Protein AF-A0AAU2I1R2-F1 (afdb_monomer)

Foldseek 3Di:
DVVVVAADLDEPVCPPVAPDPPDHSYDYADDADPVGDDDPVSVVVVVVSCVVCVVVVVVVVVCVPDPVCPVCVVDVPVVVVVVVVVVVVVVVVVVD

Sequence (96 aa):
MRAAGLGALADLGFRGLDNDVRNPVIVTGFTASRTHKLTPGQKTANRVLAVGRAPVEHGFAHLKNWRILTKLRADPVRTTYLLRALLVLTNLEINR

Secondary structure (DSSP, 8-state):
-GGGT--EE--GGGTTS---SSS-SEE------SS-PPPHHHHHHHHHHHHHHHHHHHHHHHHHH-HHHHHHHH-HHHHHHHHHHHHHHHHHHHT-

Structure (mmCIF, N/CA/C/O backbone):
data_AF-A0AAU2I1R2-F1
#
_entry.id   AF-A0AAU2I1R2-F1
#
loop_
_atom_site.group_PDB
_atom_site.id
_atom_site.type_symbol
_atom_site.label_atom_id
_atom_site.label_alt_id
_atom_site.label_comp_id
_atom_site.label_asym_id
_atom_site.label_entity_id
_atom_site.label_seq_id
_atom_site.pdbx_PDB_ins_code
_atom_site.Cartn_x
_atom_site.Cartn_y
_atom_site.Cartn_z
_atom_site.occupancy
_atom_site.B_iso_or_equiv
_atom_site.auth_seq_id
_atom_site.auth_comp_id
_atom_site.auth_asym_id
_atom_site.auth_atom_id
_atom_site.pdbx_PDB_model_num
ATOM 1 N N . MET A 1 1 ? -12.281 3.294 -11.567 1.00 72.88 1 MET A N 1
ATOM 2 C CA . MET A 1 1 ? -12.454 2.397 -10.402 1.00 72.88 1 MET A CA 1
ATOM 3 C C . MET A 1 1 ? -13.907 1.962 -10.253 1.00 72.88 1 MET A C 1
ATOM 5 O O . MET A 1 1 ? -14.170 0.810 -10.554 1.00 72.88 1 MET A O 1
ATOM 9 N N . ARG A 1 2 ? -14.860 2.867 -9.966 1.00 82.88 2 ARG A N 1
ATOM 10 C CA . ARG A 1 2 ? -16.300 2.529 -9.867 1.00 82.88 2 ARG A CA 1
ATOM 11 C C . ARG A 1 2 ? -16.870 1.819 -11.103 1.00 82.88 2 ARG A C 1
ATOM 13 O O . ARG A 1 2 ? -17.373 0.712 -10.991 1.00 82.88 2 ARG A O 1
ATOM 20 N N . ALA A 1 3 ? -16.705 2.413 -12.288 1.00 83.50 3 ALA A N 1
ATOM 21 C CA . ALA A 1 3 ? -17.168 1.830 -13.556 1.00 83.50 3 ALA A CA 1
ATOM 22 C C . ALA A 1 3 ? -16.483 0.497 -13.921 1.00 83.50 3 ALA A C 1
ATOM 24 O O . ALA A 1 3 ? -16.997 -0.249 -14.741 1.00 83.50 3 ALA A O 1
ATOM 25 N N . ALA A 1 4 ? -15.334 0.199 -13.306 1.00 85.75 4 ALA A N 1
ATOM 26 C CA . ALA A 1 4 ? -14.603 -1.052 -13.497 1.00 85.75 4 ALA A CA 1
ATOM 27 C C . ALA A 1 4 ? -14.911 -2.094 -12.403 1.00 85.75 4 ALA A C 1
ATOM 29 O O . ALA A 1 4 ? -14.283 -3.145 -12.384 1.00 85.75 4 ALA A O 1
ATOM 30 N N . GLY A 1 5 ? -15.814 -1.794 -11.457 1.00 85.44 5 GLY A N 1
ATOM 31 C CA . GLY A 1 5 ? -16.112 -2.672 -10.319 1.00 85.44 5 GLY A CA 1
ATOM 32 C C . GLY A 1 5 ? -14.958 -2.829 -9.319 1.00 85.44 5 GLY A C 1
ATOM 33 O O . GLY A 1 5 ? -14.942 -3.781 -8.548 1.00 85.44 5 GLY A O 1
ATOM 34 N N . LEU A 1 6 ? -13.980 -1.918 -9.333 1.00 83.56 6 LEU A N 1
ATOM 35 C CA . LEU A 1 6 ? -12.784 -1.983 -8.489 1.00 83.56 6 LEU A CA 1
ATOM 36 C C . LEU A 1 6 ? -12.905 -1.046 -7.287 1.00 83.56 6 LEU A C 1
ATOM 38 O O . LEU A 1 6 ? -13.354 0.092 -7.441 1.00 83.56 6 LEU A O 1
ATOM 42 N N . GLY A 1 7 ? -12.421 -1.510 -6.132 1.00 87.56 7 GLY A N 1
ATOM 43 C CA . GLY A 1 7 ? -12.259 -0.731 -4.903 1.00 87.56 7 GLY A CA 1
ATOM 44 C C . GLY A 1 7 ? -10.814 -0.749 -4.398 1.00 87.56 7 GLY A C 1
ATOM 45 O O . GLY A 1 7 ? -10.031 -1.629 -4.756 1.00 87.56 7 GLY A O 1
ATOM 46 N N . ALA A 1 8 ? -10.457 0.231 -3.570 1.00 89.00 8 ALA A N 1
ATOM 47 C CA . ALA A 1 8 ? -9.118 0.395 -3.022 1.00 89.00 8 ALA A CA 1
ATOM 48 C C . ALA A 1 8 ? -9.150 0.581 -1.501 1.00 89.00 8 ALA A C 1
ATOM 50 O O . ALA A 1 8 ? -9.905 1.397 -0.972 1.00 89.00 8 ALA A O 1
ATOM 51 N N . LEU A 1 9 ? -8.274 -0.146 -0.807 1.00 89.88 9 LEU A N 1
ATOM 52 C CA . LEU A 1 9 ? -7.932 0.112 0.588 1.00 89.88 9 LEU A CA 1
ATOM 53 C C . LEU A 1 9 ? -6.815 1.153 0.610 1.00 89.88 9 LEU A C 1
ATOM 55 O O . LEU A 1 9 ? -5.747 0.925 0.044 1.00 89.88 9 LEU A O 1
ATOM 59 N N . ALA A 1 10 ? -7.062 2.296 1.238 1.00 88.69 10 ALA A N 1
ATOM 60 C CA . ALA A 1 10 ? -6.172 3.440 1.153 1.00 88.69 10 ALA A CA 1
ATOM 61 C C . ALA A 1 10 ? -5.769 3.982 2.523 1.00 88.69 10 ALA A C 1
ATOM 63 O O . ALA A 1 10 ? -6.406 3.745 3.556 1.00 88.69 10 ALA A O 1
ATOM 64 N N . ASP A 1 11 ? -4.666 4.723 2.506 1.00 87.62 11 ASP A N 1
ATOM 65 C CA . ASP A 1 11 ? -4.145 5.377 3.692 1.00 87.62 11 ASP A CA 1
ATOM 66 C C . ASP A 1 11 ? -4.972 6.601 4.098 1.00 87.62 11 ASP A C 1
ATOM 68 O O . ASP A 1 11 ? -5.735 7.150 3.302 1.00 87.62 11 ASP A O 1
ATOM 72 N N . LEU A 1 12 ? -4.797 7.068 5.336 1.00 87.44 12 LEU A N 1
ATOM 73 C CA . LEU A 1 12 ? -5.559 8.209 5.862 1.00 87.44 12 LEU A CA 1
ATOM 74 C C . LEU A 1 12 ? -5.376 9.500 5.049 1.00 87.44 12 LEU A C 1
ATOM 76 O O . LEU A 1 12 ? -6.287 10.324 5.017 1.00 87.44 12 LEU A O 1
ATOM 80 N N . GLY A 1 13 ? -4.238 9.657 4.366 1.00 86.38 13 GLY A N 1
ATOM 81 C CA . GLY A 1 13 ? -3.968 10.788 3.473 1.00 86.38 13 GLY A CA 1
ATOM 82 C C . GLY A 1 13 ? -4.849 10.832 2.218 1.00 86.38 13 GLY A C 1
ATOM 83 O O . GLY A 1 13 ? -4.933 11.874 1.582 1.00 86.38 13 GLY A O 1
ATOM 84 N N . PHE A 1 14 ? -5.539 9.738 1.883 1.00 87.50 14 PHE A N 1
ATOM 85 C CA . PHE A 1 14 ? -6.488 9.670 0.765 1.00 87.50 14 PHE A CA 1
ATOM 86 C C . PHE A 1 14 ? -7.938 9.918 1.197 1.00 87.50 14 PHE A C 1
ATOM 88 O O . PHE A 1 14 ? -8.872 9.740 0.413 1.00 87.50 14 PHE A O 1
ATOM 95 N N . ARG A 1 15 ? -8.161 10.310 2.456 1.00 86.06 15 ARG A N 1
ATOM 96 C CA . ARG A 1 15 ? -9.497 10.660 2.935 1.00 86.06 15 ARG A CA 1
ATOM 97 C C . ARG A 1 15 ? -10.051 11.840 2.131 1.00 86.06 15 ARG A C 1
ATOM 99 O O . ARG A 1 15 ? -9.368 12.840 1.950 1.00 86.06 15 ARG A O 1
ATOM 106 N N . GLY A 1 16 ? -11.305 11.724 1.697 1.00 84.56 16 GLY A N 1
ATOM 107 C CA . GLY A 1 16 ? -11.979 12.742 0.883 1.00 84.56 16 GLY A CA 1
ATOM 108 C C . GLY A 1 16 ? -11.717 12.623 -0.620 1.00 84.56 16 GLY A C 1
ATOM 109 O O . GLY A 1 16 ? -12.261 13.409 -1.381 1.00 84.56 16 GLY A O 1
ATOM 110 N N . LEU A 1 17 ? -10.928 11.634 -1.060 1.00 87.06 17 LEU A N 1
ATOM 111 C CA . LEU A 1 17 ? -10.749 11.344 -2.486 1.00 87.06 17 LEU A CA 1
ATOM 112 C C . LEU A 1 17 ? -11.988 10.679 -3.114 1.00 87.06 17 LEU A C 1
ATOM 114 O O . LEU A 1 17 ? -12.160 10.713 -4.330 1.00 87.06 17 LEU A O 1
ATOM 118 N N . ASP A 1 18 ? -12.850 10.082 -2.289 1.00 84.06 18 ASP A N 1
ATOM 119 C CA . ASP A 1 18 ? -14.159 9.583 -2.699 1.00 84.06 18 ASP A CA 1
ATOM 120 C C . ASP A 1 18 ? -15.273 10.441 -2.097 1.00 84.06 18 ASP A C 1
ATOM 122 O O . ASP A 1 18 ? -15.274 10.727 -0.898 1.00 84.06 18 ASP A O 1
ATOM 126 N N . ASN A 1 19 ? -16.219 10.826 -2.949 1.00 80.12 19 ASN A N 1
ATOM 127 C CA . ASN A 1 19 ? -17.327 11.715 -2.617 1.00 80.12 19 ASN A CA 1
ATOM 128 C C . ASN A 1 19 ? -18.589 10.945 -2.190 1.00 80.12 19 ASN A C 1
ATOM 130 O O . ASN A 1 19 ? -19.515 11.540 -1.642 1.00 80.12 19 ASN A O 1
ATOM 134 N N . ASP A 1 20 ? -18.647 9.631 -2.436 1.00 81.81 20 ASP A N 1
ATOM 135 C CA . ASP A 1 20 ? -19.804 8.796 -2.110 1.00 81.81 20 ASP A CA 1
ATOM 136 C C . ASP A 1 20 ? -19.581 8.045 -0.793 1.00 81.81 20 ASP A C 1
ATOM 138 O O . ASP A 1 20 ? -18.981 6.972 -0.738 1.00 81.81 20 ASP A O 1
ATOM 142 N N . VAL A 1 21 ? -20.103 8.624 0.289 1.00 74.38 21 VAL A N 1
ATOM 143 C CA . VAL A 1 21 ? -19.985 8.077 1.650 1.00 74.38 21 VAL A CA 1
ATOM 144 C C . VAL A 1 21 ? -20.769 6.770 1.823 1.00 74.38 21 VAL A C 1
ATOM 146 O O . VAL A 1 21 ? -20.438 5.969 2.696 1.00 74.38 21 VAL A O 1
ATOM 149 N N . ARG A 1 22 ? -21.817 6.536 1.020 1.00 80.06 22 ARG A N 1
ATOM 150 C CA . ARG A 1 22 ? -22.694 5.360 1.162 1.00 80.06 22 ARG A CA 1
ATOM 151 C C . ARG A 1 22 ? -22.187 4.157 0.381 1.00 80.06 22 ARG A C 1
ATOM 153 O O . ARG A 1 22 ? -22.488 3.029 0.758 1.00 80.06 22 ARG A O 1
ATOM 160 N N . ASN A 1 23 ? -21.413 4.389 -0.672 1.00 80.44 23 ASN A N 1
ATOM 161 C CA . ASN A 1 23 ? -20.770 3.336 -1.440 1.00 80.44 23 ASN A CA 1
ATOM 162 C C . ASN A 1 23 ? -19.341 3.749 -1.824 1.00 80.44 23 ASN A C 1
ATOM 164 O O . ASN A 1 23 ? -19.089 4.033 -2.998 1.00 80.44 23 ASN A O 1
ATOM 168 N N . PRO A 1 24 ? -18.404 3.830 -0.866 1.00 83.06 24 PRO A N 1
ATOM 169 C CA . PRO A 1 24 ? -17.052 4.268 -1.161 1.00 83.06 24 PRO A CA 1
ATOM 170 C C . PRO A 1 24 ? -16.289 3.192 -1.943 1.00 83.06 24 PRO A C 1
ATOM 172 O O . PRO A 1 24 ? -16.145 2.048 -1.522 1.00 83.06 24 PRO A O 1
ATOM 175 N N . VAL A 1 25 ? -15.751 3.597 -3.082 1.00 89.56 25 VAL A N 1
ATOM 176 C CA . VAL A 1 25 ? -14.718 2.914 -3.857 1.00 89.56 25 VAL A CA 1
ATOM 177 C C . VAL A 1 25 ? -13.366 2.992 -3.148 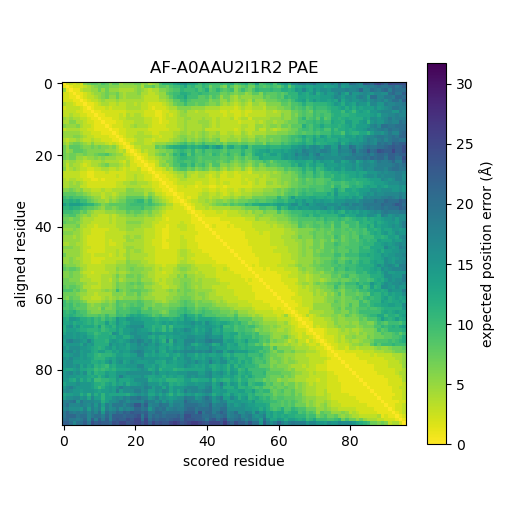1.00 89.56 25 VAL A C 1
ATOM 179 O O . VAL A 1 25 ? -12.554 2.083 -3.304 1.00 89.56 25 VAL A O 1
ATOM 182 N N . ILE A 1 26 ? -13.113 4.047 -2.366 1.00 88.88 26 ILE A N 1
ATOM 183 C CA . ILE A 1 26 ? -11.876 4.209 -1.588 1.00 88.88 26 ILE A CA 1
ATOM 184 C C . ILE A 1 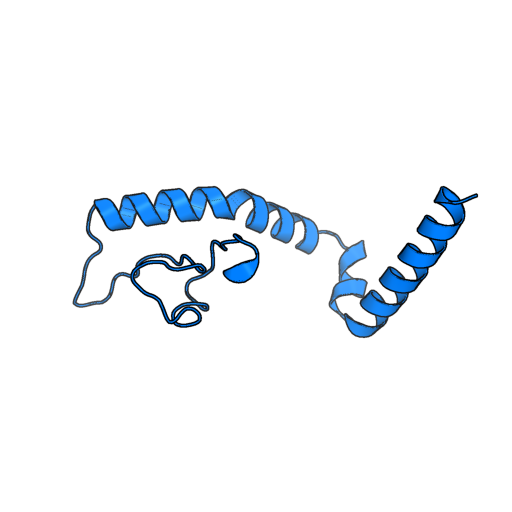26 ? -12.184 4.094 -0.097 1.00 88.88 26 ILE A C 1
ATOM 186 O O . ILE A 1 26 ? -12.781 4.985 0.506 1.00 88.88 26 ILE A O 1
ATOM 190 N N . VAL A 1 27 ? -11.733 3.004 0.517 1.00 89.75 27 VAL A N 1
ATOM 191 C CA . VAL A 1 27 ? -11.938 2.728 1.941 1.00 89.75 27 VAL A CA 1
ATOM 192 C C . VAL A 1 27 ? -10.694 3.141 2.722 1.00 89.75 27 VAL A C 1
ATOM 194 O O . VAL A 1 27 ? -9.605 2.612 2.503 1.00 89.75 27 VAL A O 1
ATOM 197 N N . THR A 1 28 ? -10.860 4.075 3.659 1.00 90.88 28 THR A N 1
ATOM 198 C CA . THR A 1 28 ? -9.798 4.537 4.571 1.00 90.88 28 THR A CA 1
ATOM 199 C C . THR A 1 28 ? -10.145 4.218 6.023 1.00 90.88 28 THR A C 1
ATOM 201 O O . THR A 1 28 ? -11.292 3.919 6.354 1.00 90.88 28 THR A O 1
ATOM 204 N N . GLY A 1 29 ? -9.147 4.279 6.905 1.00 90.50 29 GLY A N 1
ATOM 205 C CA . GLY A 1 29 ? -9.344 4.045 8.333 1.00 90.50 29 GLY A CA 1
ATOM 206 C C . GLY A 1 29 ? -10.103 5.171 9.047 1.00 90.50 29 GLY A C 1
ATOM 207 O O . GLY A 1 29 ? -10.072 6.349 8.669 1.00 90.50 29 GLY A O 1
ATOM 208 N N . PHE A 1 30 ? -10.730 4.815 10.164 1.00 91.12 30 PHE A N 1
ATOM 209 C CA . PHE A 1 30 ? -11.289 5.773 11.110 1.00 91.12 30 PHE A CA 1
ATOM 210 C C . PHE A 1 30 ? -10.174 6.399 11.952 1.00 91.12 30 PHE A C 1
ATOM 212 O O . PHE A 1 30 ? -9.271 5.701 12.415 1.00 91.12 30 PHE A O 1
ATOM 219 N N . THR A 1 31 ? -10.252 7.709 12.202 1.00 90.81 31 THR A N 1
ATOM 220 C CA . THR A 1 31 ? -9.325 8.404 13.109 1.00 90.81 31 THR A CA 1
ATOM 221 C C . THR A 1 31 ? -10.008 8.740 14.424 1.00 90.81 31 THR A C 1
ATOM 223 O O . THR A 1 31 ? -11.162 9.166 14.442 1.00 90.81 31 THR A O 1
ATOM 226 N N . ALA A 1 32 ? -9.280 8.587 15.527 1.00 91.19 32 ALA A N 1
ATOM 227 C CA . ALA A 1 32 ? -9.645 9.262 16.763 1.00 91.19 32 ALA A CA 1
ATOM 228 C C . ALA A 1 32 ? -9.311 10.758 16.645 1.00 91.19 32 ALA A C 1
ATOM 230 O O . ALA A 1 32 ? -8.431 11.148 15.872 1.00 91.19 32 ALA A O 1
ATOM 231 N N . SER A 1 33 ? -9.983 11.583 17.437 1.00 89.19 33 SER A N 1
ATOM 232 C CA . SER A 1 33 ? -9.610 12.972 17.703 1.00 89.19 33 SER A CA 1
ATOM 233 C C . SER A 1 33 ? -9.584 13.207 19.217 1.00 89.19 33 SER A C 1
ATOM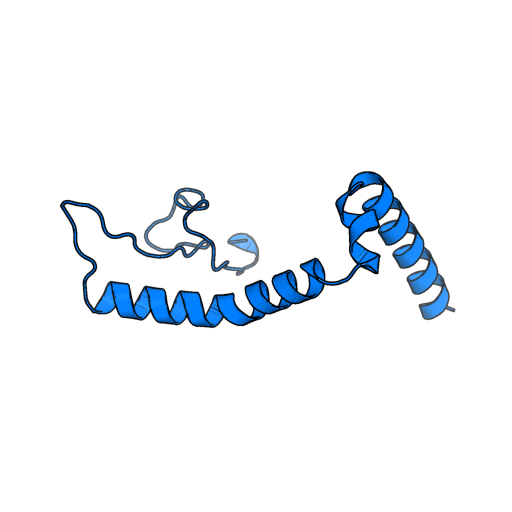 235 O O . SER A 1 33 ? -9.988 12.339 19.994 1.00 89.19 33 SER A O 1
ATOM 237 N N . ARG A 1 34 ? -9.141 14.393 19.659 1.00 88.94 34 ARG A N 1
ATOM 238 C CA . ARG A 1 34 ? -9.188 14.776 21.084 1.00 88.94 34 ARG A CA 1
ATOM 239 C C . ARG A 1 34 ? -10.591 14.653 21.689 1.00 88.94 34 ARG A C 1
ATOM 241 O O . ARG A 1 34 ? -10.708 14.341 22.867 1.00 88.94 34 ARG A O 1
ATOM 248 N N . THR A 1 35 ? -11.628 14.908 20.896 1.00 91.75 35 THR A N 1
ATOM 249 C CA . THR A 1 35 ? -13.030 14.923 21.338 1.00 91.75 35 THR A CA 1
ATOM 250 C C . THR A 1 35 ? -13.790 13.651 20.974 1.00 91.75 35 THR A C 1
ATOM 252 O O . THR A 1 35 ? -14.850 13.402 21.536 1.00 91.75 35 THR A O 1
ATOM 255 N N . HIS A 1 36 ? -13.260 12.824 20.069 1.00 88.44 36 HIS A N 1
ATOM 256 C CA . HIS A 1 36 ? -13.947 11.640 19.567 1.00 88.44 36 HIS A CA 1
ATOM 257 C C . HIS A 1 36 ? -13.053 10.399 19.628 1.00 88.44 36 HIS A C 1
ATOM 259 O O . HIS A 1 36 ? -12.076 10.262 18.885 1.00 88.44 36 HIS A O 1
ATOM 265 N N . LYS A 1 37 ? -13.415 9.459 20.507 1.00 93.81 37 LYS A N 1
ATOM 266 C CA . LYS A 1 37 ? -12.763 8.148 20.597 1.00 93.81 37 LYS A CA 1
ATOM 267 C C . LYS A 1 37 ? -13.372 7.180 19.585 1.00 93.81 37 LYS A C 1
ATOM 269 O O . LYS A 1 37 ? -14.568 7.211 19.330 1.00 93.81 37 LYS A O 1
ATOM 274 N N . LEU A 1 38 ? -12.544 6.275 19.064 1.00 93.69 38 LEU A N 1
ATOM 275 C CA . LEU A 1 38 ? -13.011 5.213 18.174 1.00 93.69 38 LEU A CA 1
ATOM 276 C C . LEU A 1 38 ? -13.917 4.232 18.917 1.00 93.69 38 LEU A C 1
ATOM 278 O O . LEU A 1 38 ? -13.542 3.719 19.980 1.00 93.69 38 LEU A O 1
ATOM 282 N N . THR A 1 39 ? -15.057 3.916 18.311 1.00 95.56 39 THR A N 1
ATOM 283 C CA . THR A 1 39 ? -15.932 2.843 18.788 1.00 95.56 39 THR A CA 1
ATOM 284 C C . THR A 1 39 ? -15.244 1.479 18.627 1.00 95.56 39 THR A C 1
ATOM 286 O O . THR A 1 39 ? -14.332 1.337 17.803 1.00 95.56 39 THR A O 1
ATOM 289 N N . PRO A 1 40 ? -15.660 0.438 19.374 1.00 96.56 40 PRO A N 1
ATOM 290 C CA . PRO A 1 40 ? -15.125 -0.911 19.188 1.00 96.56 40 PRO A CA 1
ATOM 291 C C . PRO A 1 40 ? -15.221 -1.396 17.733 1.00 96.56 40 PRO A C 1
ATOM 293 O O . PRO A 1 40 ? -14.245 -1.917 17.200 1.00 96.56 40 PRO A O 1
ATOM 296 N N . GLY A 1 41 ? -16.344 -1.132 17.054 1.00 95.25 41 GLY A N 1
ATOM 297 C CA . GLY A 1 41 ? -16.527 -1.477 15.641 1.00 95.25 41 GLY A CA 1
ATOM 298 C C . GLY A 1 41 ? -15.538 -0.764 14.714 1.00 95.25 41 GLY A C 1
ATOM 299 O O . GLY A 1 41 ? -14.940 -1.401 13.849 1.00 95.25 41 GLY A O 1
ATOM 300 N N . GLN A 1 42 ? -15.281 0.529 14.938 1.00 94.00 42 GLN A N 1
ATOM 301 C CA . GLN A 1 42 ? -14.289 1.285 14.163 1.00 94.00 42 GLN A CA 1
ATOM 302 C C . GLN A 1 42 ? -12.863 0.761 14.375 1.00 94.00 42 GLN A C 1
ATOM 304 O O . GLN A 1 42 ? -12.075 0.710 13.431 1.00 94.00 42 GLN A O 1
ATOM 309 N N . LYS A 1 43 ? -12.523 0.327 15.595 1.00 95.25 43 LYS A N 1
ATOM 310 C CA . LYS A 1 43 ? -11.227 -0.311 15.871 1.00 95.25 43 LYS A CA 1
ATOM 311 C C . LYS A 1 43 ? -11.090 -1.644 15.138 1.00 95.25 43 LYS A C 1
ATOM 313 O O . LYS A 1 43 ? -10.042 -1.902 14.551 1.00 95.25 43 LYS A O 1
ATOM 318 N N . THR A 1 44 ? -12.139 -2.465 15.134 1.00 96.56 44 THR A N 1
ATOM 319 C CA . THR A 1 44 ? -12.158 -3.730 14.388 1.00 96.56 44 THR A CA 1
ATOM 320 C C . THR A 1 44 ? -12.008 -3.489 12.887 1.00 96.56 44 THR A C 1
ATOM 322 O O . THR A 1 44 ? -11.164 -4.122 12.257 1.00 96.56 44 THR A O 1
ATOM 325 N N . ALA A 1 45 ? -12.740 -2.523 12.323 1.00 91.81 45 ALA A N 1
ATOM 326 C CA . ALA A 1 45 ? -12.605 -2.136 10.918 1.00 91.81 45 ALA A CA 1
ATOM 327 C C . ALA A 1 45 ? -11.173 -1.685 10.576 1.00 91.81 45 ALA A C 1
ATOM 329 O O . ALA A 1 45 ? -10.592 -2.159 9.600 1.00 91.81 45 ALA A O 1
ATOM 330 N N . ASN A 1 46 ? -10.557 -0.852 11.422 1.00 93.81 46 ASN A N 1
ATOM 331 C CA . ASN A 1 46 ? -9.158 -0.452 11.253 1.00 93.81 46 ASN A CA 1
ATOM 332 C C . ASN A 1 46 ? -8.191 -1.644 11.312 1.00 93.81 46 ASN A C 1
ATOM 334 O O . ASN A 1 46 ? -7.212 -1.663 10.571 1.00 93.81 46 ASN A O 1
ATOM 338 N N . ARG A 1 47 ? -8.454 -2.650 12.158 1.00 94.50 47 ARG A N 1
ATOM 339 C CA . ARG A 1 47 ? -7.627 -3.863 12.233 1.00 94.50 47 ARG A CA 1
ATOM 340 C C . ARG A 1 47 ? -7.706 -4.678 10.944 1.00 94.50 47 ARG A C 1
ATOM 342 O O . ARG A 1 47 ? -6.670 -5.105 10.450 1.00 94.50 47 ARG A O 1
ATOM 349 N N . VAL A 1 48 ? -8.904 -4.863 10.388 1.00 93.75 48 VAL A N 1
ATOM 350 C CA . VAL A 1 48 ? -9.088 -5.552 9.098 1.00 93.75 48 VAL A CA 1
ATOM 351 C C . VAL A 1 48 ? -8.366 -4.797 7.979 1.00 93.75 48 VAL A C 1
ATOM 353 O O . VAL A 1 48 ? -7.620 -5.404 7.214 1.00 93.75 48 VAL A O 1
ATOM 356 N N . LEU A 1 49 ? -8.511 -3.469 7.936 1.00 92.06 49 LEU A N 1
ATOM 357 C CA . LEU A 1 49 ? -7.807 -2.620 6.975 1.00 92.06 49 LEU A CA 1
ATOM 358 C C . LEU A 1 49 ? -6.280 -2.755 7.099 1.00 92.06 49 LEU A C 1
ATOM 360 O O . LEU A 1 49 ? -5.591 -2.898 6.092 1.00 92.06 49 LEU A O 1
ATOM 364 N N . ALA A 1 50 ? -5.752 -2.744 8.326 1.00 91.06 50 ALA A N 1
ATOM 365 C CA . ALA A 1 50 ? -4.322 -2.898 8.585 1.00 91.06 50 ALA A CA 1
ATOM 366 C C . ALA A 1 50 ? -3.796 -4.272 8.141 1.00 91.06 50 ALA A C 1
ATOM 368 O O . ALA A 1 50 ? -2.747 -4.347 7.508 1.00 91.06 50 ALA A O 1
ATOM 369 N N . VAL A 1 51 ? -4.543 -5.352 8.399 1.00 93.81 51 VAL A N 1
ATOM 370 C CA . VAL A 1 51 ? -4.188 -6.702 7.927 1.00 93.81 51 VAL A CA 1
ATOM 371 C C . VAL A 1 51 ? -4.147 -6.759 6.400 1.00 93.81 51 VAL A C 1
ATOM 373 O O . VAL A 1 51 ? -3.202 -7.311 5.846 1.00 93.81 51 VAL A O 1
ATOM 376 N N . GLY A 1 52 ? -5.116 -6.145 5.714 1.00 89.38 52 GLY A N 1
ATOM 377 C CA . GLY A 1 52 ? -5.121 -6.079 4.249 1.00 89.38 52 GLY A CA 1
ATOM 378 C C . GLY A 1 52 ? -3.940 -5.295 3.665 1.00 89.38 52 GLY A C 1
ATOM 379 O O . GLY A 1 52 ? -3.480 -5.595 2.565 1.00 89.38 52 GLY A O 1
ATOM 380 N N . ARG A 1 53 ? -3.414 -4.313 4.405 1.00 88.31 53 ARG A N 1
ATOM 381 C CA . ARG A 1 53 ? -2.284 -3.474 3.976 1.00 88.31 53 ARG A CA 1
ATOM 382 C C . ARG A 1 53 ? -0.913 -4.052 4.300 1.00 88.31 53 ARG A C 1
ATOM 384 O O . ARG A 1 53 ? 0.033 -3.785 3.559 1.00 88.31 53 ARG A O 1
ATOM 391 N N . ALA A 1 54 ? -0.799 -4.845 5.363 1.00 91.00 54 ALA A N 1
ATOM 392 C CA . ALA A 1 54 ? 0.480 -5.371 5.835 1.00 91.00 54 ALA A CA 1
ATOM 393 C C . ALA A 1 54 ? 1.317 -6.069 4.737 1.00 91.00 54 ALA A C 1
ATOM 395 O O . ALA A 1 54 ? 2.508 -5.770 4.645 1.00 91.00 54 ALA A O 1
ATOM 396 N N . PRO A 1 55 ? 0.753 -6.908 3.840 1.00 91.12 55 PRO A N 1
ATOM 397 C CA . PRO A 1 55 ? 1.529 -7.533 2.765 1.00 91.12 55 PRO A CA 1
ATOM 398 C C . PRO A 1 55 ? 2.125 -6.519 1.784 1.00 91.12 55 PRO A C 1
ATOM 400 O O . PRO A 1 55 ? 3.274 -6.657 1.364 1.00 91.12 55 PRO A O 1
ATOM 403 N N . VAL A 1 56 ? 1.359 -5.482 1.437 1.00 87.50 56 VAL A N 1
ATOM 404 C CA . VAL A 1 56 ? 1.795 -4.420 0.523 1.00 87.50 56 VAL A CA 1
ATOM 405 C C . VAL A 1 56 ? 2.923 -3.621 1.164 1.00 87.50 56 VAL A C 1
ATOM 407 O O . VAL A 1 56 ? 3.971 -3.425 0.553 1.00 87.50 56 VAL A O 1
ATOM 410 N N . GLU A 1 57 ? 2.743 -3.207 2.416 1.00 89.44 57 GLU A N 1
ATOM 411 C CA . GLU A 1 57 ? 3.745 -2.443 3.161 1.00 89.44 57 GLU A CA 1
ATOM 412 C C . GLU A 1 57 ? 5.034 -3.240 3.364 1.00 89.44 57 GLU A C 1
ATOM 414 O O . GLU A 1 57 ? 6.121 -2.706 3.139 1.00 89.44 57 GLU A O 1
ATOM 419 N N . HIS A 1 58 ? 4.925 -4.529 3.694 1.00 90.62 58 HIS A N 1
ATOM 420 C CA . HIS A 1 58 ? 6.069 -5.434 3.774 1.00 90.62 58 HIS A CA 1
ATOM 421 C C . HIS A 1 58 ? 6.775 -5.558 2.422 1.00 90.62 58 HIS A C 1
ATOM 423 O O . HIS A 1 58 ? 7.993 -5.398 2.356 1.00 90.62 58 HIS A O 1
ATOM 429 N N . GLY A 1 59 ? 6.033 -5.765 1.332 1.00 88.94 59 GLY A N 1
ATOM 430 C CA . GLY A 1 59 ? 6.590 -5.794 -0.020 1.00 88.94 59 GLY A CA 1
ATOM 431 C C . GLY A 1 59 ? 7.361 -4.514 -0.345 1.00 88.94 59 GLY A C 1
ATOM 432 O O . GLY A 1 59 ? 8.522 -4.568 -0.748 1.00 88.94 59 GLY A O 1
ATOM 433 N N . PHE A 1 60 ? 6.777 -3.345 -0.078 1.00 84.88 60 PHE A N 1
ATOM 434 C CA . PHE A 1 60 ? 7.452 -2.062 -0.277 1.00 84.88 60 PHE A CA 1
ATOM 435 C C . PHE A 1 60 ? 8.665 -1.864 0.635 1.00 84.88 60 PHE A C 1
ATOM 437 O O . PHE A 1 60 ? 9.657 -1.287 0.187 1.00 84.88 60 PHE A O 1
ATOM 444 N N . ALA A 1 61 ? 8.626 -2.333 1.882 1.00 89.56 61 ALA A N 1
ATOM 445 C CA . ALA A 1 61 ? 9.773 -2.300 2.785 1.00 89.56 61 ALA A CA 1
ATOM 446 C C . ALA A 1 61 ? 10.922 -3.172 2.254 1.00 89.56 61 ALA A C 1
ATOM 448 O O . ALA A 1 61 ? 12.064 -2.712 2.186 1.00 89.56 61 ALA A O 1
ATOM 449 N N . HIS A 1 62 ? 10.619 -4.383 1.779 1.00 89.06 62 HIS A N 1
ATOM 450 C CA . HIS A 1 62 ? 11.599 -5.246 1.123 1.00 89.06 62 HIS A CA 1
ATOM 451 C C . HIS A 1 62 ? 12.192 -4.578 -0.111 1.00 89.06 62 HIS A C 1
ATOM 453 O O . HIS A 1 62 ? 13.413 -4.478 -0.212 1.00 89.06 62 HIS A O 1
ATOM 459 N N . LEU A 1 63 ? 11.349 -4.034 -0.995 1.00 85.69 63 LEU A N 1
ATOM 460 C CA . LEU A 1 63 ? 11.818 -3.288 -2.157 1.00 85.69 63 LEU A CA 1
ATOM 461 C C . LEU A 1 63 ? 12.751 -2.156 -1.712 1.00 85.69 63 LEU A C 1
ATOM 463 O O . LEU A 1 63 ? 13.830 -1.995 -2.287 1.00 85.69 63 LEU A O 1
ATOM 467 N N . LYS A 1 64 ? 12.380 -1.367 -0.695 1.00 83.19 64 LYS A N 1
ATOM 468 C CA . LYS A 1 64 ? 13.194 -0.248 -0.185 1.00 83.19 64 LYS A CA 1
ATOM 469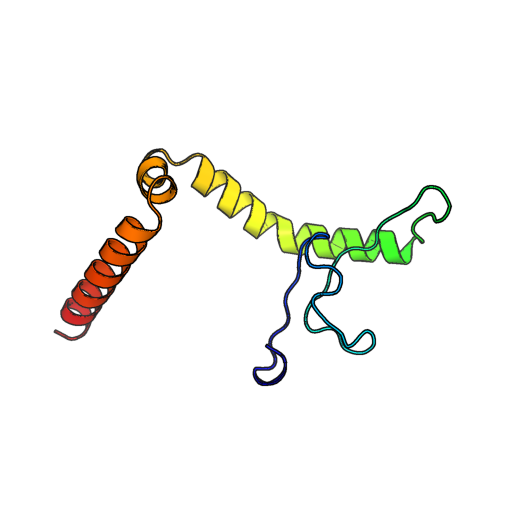 C C . LYS A 1 64 ? 14.606 -0.673 0.216 1.00 83.19 64 LYS A C 1
ATOM 471 O O . LYS A 1 64 ? 15.548 0.049 -0.104 1.00 83.19 64 LYS A O 1
ATOM 476 N N . ASN A 1 65 ? 14.756 -1.866 0.781 1.00 86.69 65 ASN A N 1
ATOM 477 C CA . ASN A 1 65 ? 16.047 -2.414 1.198 1.00 86.69 65 ASN A CA 1
ATOM 478 C C . ASN A 1 65 ? 16.924 -2.913 0.036 1.00 86.69 65 ASN A C 1
ATOM 480 O O . ASN A 1 65 ? 18.122 -3.137 0.211 1.00 86.69 65 ASN A O 1
ATOM 484 N N . TRP A 1 66 ? 16.372 -3.089 -1.165 1.00 86.75 66 TRP A N 1
ATOM 485 C CA . TRP A 1 66 ? 17.130 -3.615 -2.298 1.00 86.75 66 TRP A CA 1
ATOM 486 C C . TRP A 1 66 ? 17.988 -2.526 -2.947 1.00 86.75 66 TRP A C 1
ATOM 488 O O . TRP A 1 66 ? 17.479 -1.643 -3.640 1.00 86.75 66 TRP A O 1
ATOM 498 N N . ARG A 1 67 ? 19.315 -2.635 -2.784 1.00 82.75 67 ARG A N 1
ATOM 499 C CA . ARG A 1 67 ? 20.312 -1.692 -3.337 1.00 82.75 67 ARG A CA 1
ATOM 500 C C . ARG A 1 67 ? 20.221 -1.524 -4.854 1.00 82.75 67 ARG A C 1
ATOM 502 O O . ARG A 1 67 ? 20.487 -0.437 -5.362 1.00 82.75 67 ARG A O 1
ATOM 509 N N . ILE A 1 68 ? 19.826 -2.573 -5.579 1.00 81.75 68 ILE A N 1
ATOM 510 C CA . ILE A 1 68 ? 19.637 -2.503 -7.035 1.00 81.75 68 ILE A CA 1
ATOM 511 C C . ILE A 1 68 ? 18.538 -1.499 -7.419 1.00 81.75 68 ILE A C 1
ATOM 513 O O . ILE A 1 68 ? 18.657 -0.800 -8.423 1.00 81.75 68 ILE A O 1
ATOM 517 N N . LEU A 1 69 ? 17.515 -1.348 -6.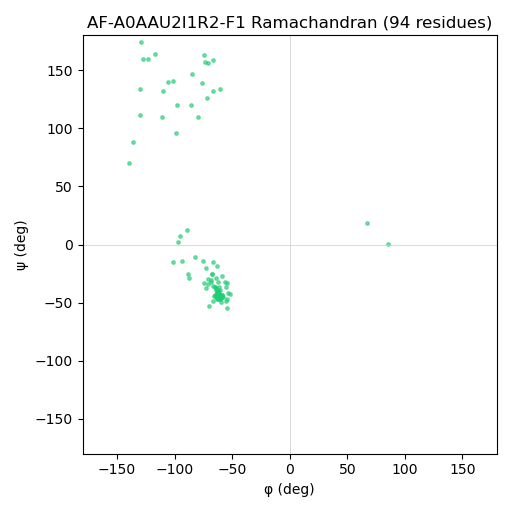573 1.00 81.50 69 LEU A N 1
ATOM 518 C CA . LEU A 1 69 ? 16.403 -0.428 -6.803 1.00 81.50 69 LEU A CA 1
ATOM 519 C C . LEU A 1 69 ? 16.732 1.016 -6.403 1.00 81.50 69 LEU A C 1
ATOM 521 O O . LEU A 1 69 ? 15.983 1.923 -6.756 1.00 81.50 69 LEU A O 1
ATOM 525 N N . THR A 1 70 ? 17.846 1.274 -5.710 1.00 83.38 70 THR A N 1
ATOM 526 C CA . THR A 1 70 ? 18.232 2.633 -5.294 1.00 83.38 70 THR A CA 1
ATOM 527 C C . THR A 1 70 ? 18.397 3.565 -6.493 1.00 83.38 70 THR A C 1
ATOM 529 O O . THR A 1 70 ? 17.881 4.680 -6.477 1.00 83.38 70 THR A O 1
ATOM 532 N N . LYS A 1 71 ? 19.046 3.095 -7.566 1.00 79.31 71 LYS A N 1
ATOM 533 C CA . LYS A 1 71 ? 19.200 3.879 -8.803 1.00 79.31 71 LYS A CA 1
ATOM 534 C C . LYS A 1 71 ? 17.863 4.104 -9.507 1.00 79.31 71 LYS A C 1
ATOM 536 O O . LYS A 1 71 ? 17.637 5.181 -10.044 1.00 79.31 71 LYS A O 1
ATOM 541 N N . LEU A 1 72 ? 16.975 3.111 -9.455 1.00 80.81 72 LEU A N 1
ATOM 542 C CA . LEU A 1 72 ? 15.648 3.213 -10.057 1.00 80.81 72 LEU A CA 1
ATOM 543 C C . LEU A 1 72 ? 14.756 4.231 -9.324 1.00 80.81 72 LEU A C 1
ATOM 545 O O . LEU A 1 72 ? 13.952 4.918 -9.943 1.00 80.81 72 LEU A O 1
ATOM 549 N N . ARG A 1 73 ? 14.926 4.384 -8.005 1.00 79.06 73 ARG A N 1
ATOM 550 C CA . ARG A 1 73 ? 14.200 5.399 -7.221 1.00 79.06 73 ARG A CA 1
ATOM 551 C C . ARG A 1 73 ? 14.704 6.819 -7.426 1.00 79.06 73 ARG A C 1
ATOM 553 O O . ARG A 1 73 ? 13.909 7.743 -7.318 1.00 79.06 73 ARG A O 1
ATOM 560 N N . ALA A 1 74 ? 16.002 6.989 -7.663 1.00 82.50 74 ALA A N 1
ATOM 561 C CA . ALA A 1 74 ? 16.599 8.309 -7.840 1.00 82.50 74 ALA A CA 1
ATOM 562 C C . ALA A 1 74 ? 16.139 8.986 -9.142 1.00 82.50 74 ALA A C 1
ATOM 564 O O . ALA A 1 74 ? 16.036 10.207 -9.186 1.00 82.50 74 ALA A O 1
ATOM 565 N N . ASP A 1 75 ? 15.840 8.195 -10.178 1.00 86.31 75 ASP A N 1
ATOM 566 C CA . ASP A 1 75 ? 15.382 8.695 -11.475 1.00 86.31 75 ASP A CA 1
ATOM 567 C C . ASP A 1 75 ? 14.199 7.858 -12.008 1.00 86.31 75 ASP A C 1
ATOM 569 O O . ASP A 1 75 ? 14.381 6.871 -12.741 1.00 86.31 75 ASP A O 1
ATOM 573 N N . PRO A 1 76 ? 12.959 8.223 -11.635 1.00 83.75 76 PRO A N 1
ATOM 574 C CA . PRO A 1 76 ? 11.764 7.510 -12.074 1.00 83.75 76 PRO A CA 1
ATOM 575 C C . PRO A 1 76 ? 11.499 7.662 -13.581 1.00 83.75 76 PRO A C 1
ATOM 577 O O . PRO A 1 76 ? 10.902 6.770 -14.191 1.00 83.75 76 PRO A O 1
ATOM 580 N N . VAL A 1 77 ? 11.972 8.745 -14.210 1.00 90.50 77 VAL A N 1
ATOM 581 C CA . VAL A 1 77 ? 11.802 8.982 -15.651 1.00 90.50 77 VAL A CA 1
ATOM 582 C C . VAL A 1 77 ? 12.660 7.995 -16.435 1.00 90.50 77 VAL A C 1
ATOM 584 O O . VAL A 1 77 ? 12.139 7.237 -17.257 1.00 90.50 77 VAL A O 1
ATOM 587 N N . ARG A 1 78 ? 13.958 7.916 -16.124 1.00 87.06 78 ARG A N 1
ATOM 588 C CA . ARG A 1 78 ? 14.872 6.943 -16.739 1.00 87.06 78 ARG A CA 1
ATOM 589 C C . ARG A 1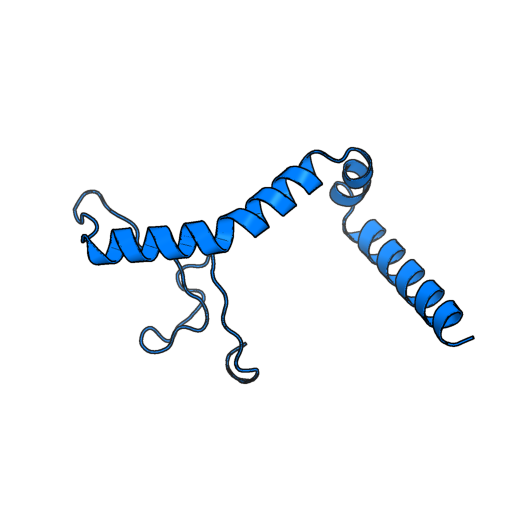 78 ? 14.437 5.505 -16.479 1.00 87.06 78 ARG A C 1
ATOM 591 O O . ARG A 1 78 ? 14.503 4.673 -17.381 1.00 87.06 78 ARG A O 1
ATOM 598 N N . THR A 1 79 ? 13.947 5.219 -15.277 1.00 89.00 79 THR A N 1
ATOM 599 C CA . THR A 1 79 ? 13.389 3.904 -14.932 1.00 89.00 79 THR A CA 1
ATOM 600 C C . THR A 1 79 ? 12.205 3.539 -15.814 1.00 89.00 79 THR A C 1
ATOM 602 O O . THR A 1 79 ? 12.149 2.426 -16.329 1.00 89.00 79 THR A O 1
ATOM 605 N N . THR A 1 80 ? 11.286 4.479 -16.041 1.00 91.81 80 THR A N 1
ATOM 606 C CA . THR A 1 80 ? 10.124 4.256 -16.909 1.00 91.81 80 THR A CA 1
ATOM 607 C C . THR A 1 80 ? 10.551 3.949 -18.343 1.00 91.81 80 THR A C 1
ATOM 609 O O . THR A 1 80 ? 9.999 3.040 -18.961 1.00 91.81 80 THR A O 1
ATOM 612 N N . TYR A 1 81 ? 11.560 4.650 -18.869 1.00 93.62 81 TYR A N 1
ATOM 613 C CA . TYR A 1 81 ? 12.108 4.353 -20.196 1.00 93.62 81 TYR A CA 1
ATOM 614 C C . TYR A 1 81 ? 12.709 2.947 -20.280 1.00 93.62 81 TYR A C 1
ATOM 616 O O . TYR A 1 81 ? 12.387 2.206 -21.208 1.00 93.62 81 TYR A O 1
ATOM 624 N N . LEU A 1 82 ? 13.525 2.550 -19.297 1.00 89.69 82 LEU A N 1
ATOM 625 C CA . LEU A 1 82 ? 14.113 1.208 -19.244 1.00 89.69 82 LEU A CA 1
ATOM 626 C C . LEU A 1 82 ? 13.043 0.118 -19.135 1.00 89.69 82 LEU A C 1
ATOM 628 O O . LEU A 1 82 ? 13.122 -0.883 -19.839 1.00 89.69 82 LEU A O 1
ATOM 632 N N . LEU A 1 83 ? 12.023 0.328 -18.298 1.00 90.94 83 LEU A N 1
ATOM 633 C CA . LEU A 1 83 ? 10.927 -0.622 -18.121 1.00 90.94 83 LEU A CA 1
ATOM 634 C C . LEU A 1 83 ? 10.129 -0.806 -19.420 1.00 90.94 83 LEU A C 1
ATOM 636 O O . LEU A 1 83 ? 9.801 -1.931 -19.782 1.00 90.94 83 LEU A O 1
ATOM 640 N N . ARG A 1 84 ? 9.853 0.286 -20.147 1.00 94.69 84 ARG A N 1
ATOM 641 C 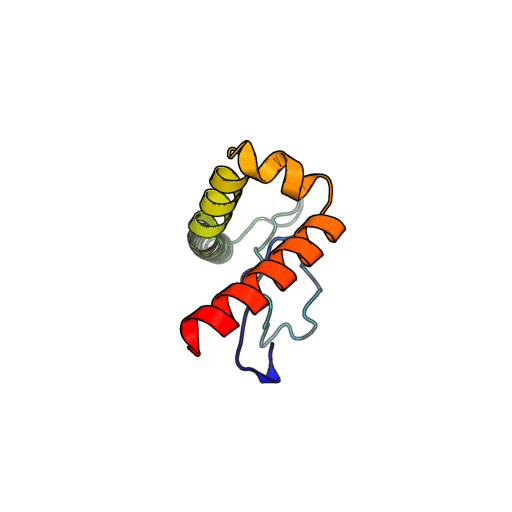CA . ARG A 1 84 ? 9.183 0.234 -21.458 1.00 94.69 84 ARG A CA 1
ATOM 642 C C . ARG A 1 84 ? 10.022 -0.500 -22.498 1.00 94.69 84 ARG A C 1
ATOM 644 O O . ARG A 1 84 ? 9.483 -1.335 -23.214 1.00 94.69 84 ARG A O 1
ATOM 651 N N . ALA A 1 85 ? 11.322 -0.215 -22.567 1.00 95.00 85 ALA A N 1
ATOM 652 C CA . ALA A 1 85 ? 12.227 -0.905 -23.483 1.00 95.00 85 ALA A CA 1
ATO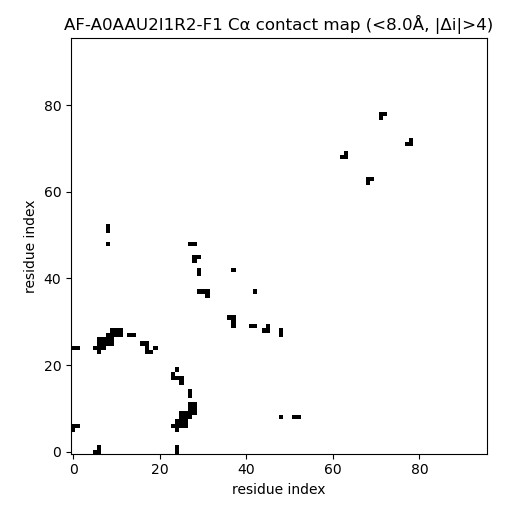M 653 C C . ALA A 1 85 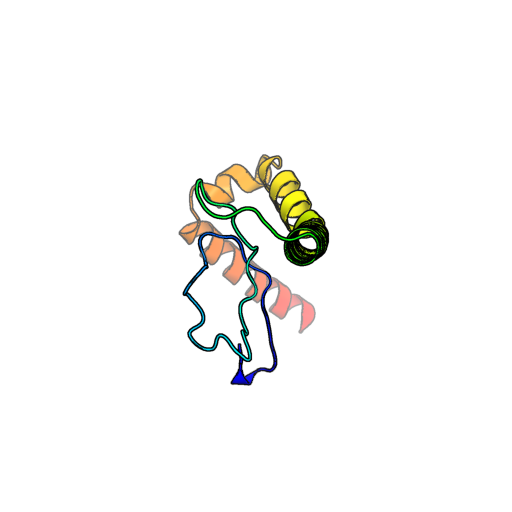? 12.282 -2.412 -23.184 1.00 95.00 85 ALA A C 1
ATOM 655 O O . ALA A 1 85 ? 12.133 -3.221 -24.096 1.00 95.00 85 ALA A O 1
ATOM 656 N N . LEU A 1 86 ? 12.413 -2.783 -21.905 1.00 94.88 86 LEU A N 1
ATOM 657 C CA . LEU A 1 86 ? 12.399 -4.179 -21.467 1.00 94.88 86 LEU A CA 1
ATOM 658 C C . LEU A 1 86 ? 11.077 -4.865 -21.836 1.00 94.88 86 LEU A C 1
ATOM 660 O O . LEU A 1 86 ? 11.092 -5.953 -22.394 1.00 94.88 86 LEU A O 1
ATOM 664 N N . LEU A 1 87 ? 9.942 -4.204 -21.587 1.00 96.19 87 LEU A N 1
ATOM 665 C CA . LEU A 1 87 ? 8.619 -4.728 -21.921 1.00 96.19 87 LEU A CA 1
ATOM 666 C C . LEU A 1 87 ? 8.480 -5.014 -23.422 1.00 96.19 87 LEU A C 1
ATOM 668 O O . LEU A 1 87 ? 7.942 -6.055 -23.790 1.00 96.19 87 LEU A O 1
ATOM 672 N N . VAL A 1 88 ? 8.958 -4.118 -24.291 1.00 96.56 88 VAL A N 1
ATOM 673 C CA . VAL A 1 88 ? 8.943 -4.343 -25.746 1.00 96.56 88 VAL A CA 1
ATOM 674 C C . VAL A 1 88 ? 9.819 -5.538 -26.115 1.00 96.56 88 VAL A C 1
ATOM 676 O O . VAL A 1 88 ? 9.362 -6.411 -26.844 1.00 96.56 88 VAL A O 1
ATOM 679 N N . LEU A 1 89 ? 11.040 -5.616 -25.577 1.00 96.19 89 LEU A N 1
ATOM 680 C CA . LEU A 1 89 ? 11.960 -6.725 -25.849 1.00 96.19 89 LEU A CA 1
ATOM 681 C C . LEU A 1 89 ? 11.381 -8.076 -25.411 1.00 96.19 89 LEU A C 1
ATOM 683 O O . LEU A 1 89 ? 11.370 -9.014 -26.200 1.00 96.19 89 LEU A O 1
ATOM 687 N N . THR A 1 90 ? 10.830 -8.165 -24.199 1.00 95.00 90 THR A N 1
ATOM 688 C CA . THR A 1 90 ? 10.199 -9.395 -23.701 1.00 95.00 90 THR A CA 1
ATOM 689 C C . THR A 1 90 ? 8.989 -9.793 -24.543 1.00 95.00 90 THR A C 1
ATOM 691 O O . THR A 1 90 ? 8.819 -10.968 -24.844 1.00 95.00 90 THR A O 1
ATOM 694 N N . ASN A 1 91 ? 8.162 -8.835 -24.975 1.00 94.62 91 ASN A N 1
ATOM 695 C CA . ASN A 1 91 ? 7.051 -9.143 -25.875 1.00 94.62 91 ASN A CA 1
ATOM 696 C C . ASN A 1 91 ? 7.540 -9.652 -27.235 1.00 94.62 91 ASN A C 1
ATOM 698 O O . ASN A 1 91 ? 6.939 -10.572 -27.776 1.00 94.62 91 ASN A O 1
ATOM 702 N N . LEU A 1 92 ? 8.616 -9.094 -27.791 1.00 94.94 92 LEU A N 1
ATOM 703 C CA . LEU A 1 92 ? 9.182 -9.598 -29.045 1.00 94.94 92 LEU A CA 1
ATOM 704 C C . LEU A 1 92 ? 9.717 -11.024 -28.900 1.00 94.94 92 LEU A C 1
ATOM 706 O O . LEU A 1 92 ? 9.557 -11.815 -29.818 1.00 94.94 92 LEU A O 1
ATOM 710 N N . GLU A 1 93 ? 10.325 -11.353 -27.762 1.00 93.38 93 GLU A N 1
ATOM 711 C CA . GLU A 1 93 ? 10.864 -12.688 -27.503 1.00 93.38 93 GLU A CA 1
ATOM 712 C C . GLU A 1 93 ? 9.772 -13.734 -27.243 1.00 93.38 93 GLU A C 1
ATOM 714 O O . GLU A 1 93 ? 9.888 -14.856 -27.718 1.00 93.38 93 GLU A O 1
ATOM 719 N N . ILE A 1 94 ? 8.686 -13.364 -26.556 1.00 94.12 94 ILE A N 1
ATOM 720 C CA . ILE A 1 94 ? 7.535 -14.255 -26.321 1.00 94.12 94 ILE A CA 1
ATOM 721 C C . ILE A 1 94 ? 6.731 -14.508 -27.606 1.00 94.12 94 ILE A C 1
ATOM 723 O O . ILE A 1 94 ? 6.170 -15.585 -27.772 1.00 94.12 94 ILE A O 1
ATOM 727 N N . ASN A 1 95 ? 6.648 -13.520 -28.501 1.00 86.31 95 ASN A N 1
ATOM 728 C CA . ASN A 1 95 ? 5.910 -13.630 -29.765 1.00 86.31 95 ASN A CA 1
ATOM 729 C C . ASN A 1 95 ? 6.769 -14.171 -30.927 1.00 86.31 95 ASN A C 1
ATOM 731 O O . ASN A 1 95 ? 6.366 -14.042 -32.085 1.00 86.31 95 ASN A O 1
ATOM 735 N N . ARG A 1 96 ? 7.953 -14.716 -30.632 1.00 68.44 96 ARG A N 1
ATOM 736 C CA . ARG A 1 96 ? 8.860 -15.338 -31.601 1.00 68.44 96 ARG A CA 1
ATOM 737 C C . ARG A 1 96 ? 8.669 -16.848 -31.631 1.00 68.44 96 ARG A C 1
ATOM 739 O O . ARG A 1 96 ? 8.757 -17.397 -32.749 1.00 68.44 96 ARG A O 1
#

Solvent-accessible surface area (backbone atoms only — not comparable to full-atom values): 5842 Å² total; per-residue (Å²): 86,71,95,72,78,42,71,44,85,46,56,68,90,55,63,78,77,52,88,45,86,91,69,54,43,57,45,55,61,78,76,65,53,99,88,41,78,69,49,75,67,48,52,52,52,37,50,55,53,49,62,72,42,46,63,57,53,50,50,51,53,53,52,69,71,35,72,81,47,52,64,43,67,76,35,58,66,64,38,52,54,52,51,52,54,50,51,52,51,53,51,55,62,74,76,105

pLDDT: mean 88.42, std 5.49, range [68.44, 96.56]

Mean predicted aligned error: 8.29 Å

Radius of gyration: 19.36 Å; Cα contacts (8 Å, |Δi|>4): 53; chains: 1; bounding box: 43×30×53 Å